Protein AF-I4B580-F1 (afdb_monomer_lite)

Sequence (87 aa):
MTTEPKQGDLFYQVVKDGNDTVMLTVKLQNYRPRPKFINLRRQGRLLQSIPLRDDFAWFSQLAVGKYEIELQNAGTTSGKRIDIHIV

Structure (mmCIF, N/CA/C/O backbone):
data_AF-I4B580-F1
#
_entry.id   AF-I4B580-F1
#
loop_
_atom_site.group_PDB
_atom_site.id
_atom_site.type_symbol
_atom_site.label_atom_id
_atom_site.label_alt_id
_atom_site.label_comp_id
_atom_site.label_asym_id
_atom_site.label_entity_id
_atom_site.label_seq_id
_atom_site.pdbx_PDB_ins_code
_atom_site.Cartn_x
_atom_site.Cartn_y
_atom_site.Cartn_z
_atom_site.occupancy
_atom_site.B_iso_or_equiv
_atom_site.auth_seq_id
_atom_site.auth_comp_id
_atom_site.auth_asym_id
_atom_site.auth_atom_id
_atom_site.pdbx_PDB_model_num
ATOM 1 N N . MET A 1 1 ? -12.191 18.972 -15.786 1.00 32.81 1 MET A N 1
ATOM 2 C CA . MET A 1 1 ? -10.787 19.071 -16.236 1.00 32.81 1 MET A CA 1
ATOM 3 C C . MET A 1 1 ? -10.103 17.767 -15.868 1.00 32.81 1 MET A C 1
ATOM 5 O O . MET A 1 1 ? -9.855 17.536 -14.694 1.00 32.81 1 MET A O 1
ATOM 9 N N . THR A 1 2 ? -9.913 16.865 -16.825 1.00 40.69 2 THR A N 1
ATOM 10 C CA . THR A 1 2 ? -9.173 15.614 -16.620 1.00 40.69 2 THR A CA 1
ATOM 11 C C . THR A 1 2 ? -7.690 15.924 -16.747 1.00 40.69 2 THR A C 1
ATOM 13 O O . THR A 1 2 ? -7.209 16.184 -17.845 1.00 40.69 2 THR A O 1
ATOM 16 N N . THR A 1 3 ? -6.981 15.984 -15.622 1.00 48.59 3 THR A N 1
ATOM 17 C CA . THR A 1 3 ? -5.518 16.072 -15.613 1.00 48.59 3 THR A CA 1
ATOM 18 C C . THR A 1 3 ? -4.956 14.831 -16.296 1.00 48.59 3 THR A C 1
ATOM 20 O O . THR A 1 3 ? -5.256 13.717 -15.865 1.00 48.59 3 THR A O 1
ATOM 23 N N . GLU A 1 4 ? -4.175 15.012 -17.360 1.00 49.62 4 GLU A N 1
ATOM 24 C CA . GLU A 1 4 ? -3.411 13.920 -17.966 1.00 49.62 4 GLU A CA 1
ATOM 25 C C . GLU A 1 4 ? -2.552 13.243 -16.883 1.00 49.62 4 GLU A C 1
ATOM 27 O O . GLU A 1 4 ? -1.941 13.953 -16.074 1.00 49.62 4 GLU A O 1
ATOM 32 N N . PRO A 1 5 ? -2.518 11.897 -16.819 1.00 50.66 5 PRO A N 1
ATOM 33 C CA . PRO A 1 5 ? -1.707 11.193 -15.836 1.00 50.66 5 PRO A CA 1
ATOM 34 C C . PRO A 1 5 ? -0.238 11.559 -16.051 1.00 50.66 5 PRO A C 1
ATOM 36 O O . PRO A 1 5 ? 0.333 11.322 -17.121 1.00 50.66 5 PRO A O 1
ATOM 39 N N . LYS A 1 6 ? 0.369 12.162 -15.030 1.00 55.59 6 LYS A N 1
ATOM 40 C CA . LYS A 1 6 ? 1.776 12.540 -15.039 1.00 55.59 6 LYS A CA 1
ATOM 41 C C . LYS A 1 6 ? 2.619 11.271 -14.917 1.00 55.59 6 LYS A C 1
ATOM 43 O O . LYS A 1 6 ? 2.223 10.256 -14.344 1.00 55.59 6 LYS A O 1
ATOM 48 N N . GLN A 1 7 ? 3.809 11.305 -15.503 1.00 56.34 7 GLN A N 1
ATOM 49 C CA . GLN A 1 7 ? 4.759 10.202 -15.407 1.00 56.34 7 GLN A CA 1
ATOM 50 C C . GLN A 1 7 ? 5.057 9.887 -13.927 1.00 56.34 7 GLN A C 1
ATOM 52 O O . GLN A 1 7 ? 5.441 10.777 -13.168 1.00 56.34 7 GLN A O 1
ATOM 57 N N . GLY A 1 8 ? 4.893 8.624 -13.513 1.00 62.34 8 GLY A N 1
ATOM 58 C CA . GLY A 1 8 ? 5.139 8.195 -12.130 1.00 62.34 8 GLY A CA 1
ATOM 59 C C . GLY A 1 8 ? 3.978 8.410 -11.149 1.00 62.34 8 GLY A C 1
ATOM 60 O O . GLY A 1 8 ? 4.219 8.526 -9.938 1.00 62.34 8 GLY A O 1
ATOM 61 N N . ASP A 1 9 ? 2.740 8.453 -11.639 1.00 75.31 9 ASP A N 1
ATOM 62 C CA . ASP A 1 9 ? 1.552 8.517 -10.791 1.00 75.31 9 ASP A CA 1
ATOM 63 C C . ASP A 1 9 ? 1.316 7.199 -10.034 1.00 75.31 9 ASP A C 1
ATOM 65 O O . ASP A 1 9 ? 1.458 6.089 -10.560 1.00 75.31 9 ASP A O 1
ATOM 69 N N . LEU A 1 10 ? 0.965 7.348 -8.756 1.00 83.94 10 LEU A N 1
ATOM 70 C CA . LEU A 1 10 ? 0.510 6.273 -7.884 1.00 83.94 10 LEU A CA 1
ATOM 71 C C . LEU A 1 10 ? -0.927 6.590 -7.503 1.00 83.94 10 LEU A C 1
ATOM 73 O O . LEU A 1 10 ? -1.198 7.609 -6.869 1.00 83.94 10 LEU A O 1
ATOM 77 N N . PHE A 1 11 ? -1.827 5.696 -7.881 1.00 85.94 11 PHE A N 1
ATOM 78 C CA . PHE A 1 11 ? -3.227 5.748 -7.503 1.00 85.94 11 PHE A CA 1
ATOM 79 C C . PHE A 1 11 ? -3.450 4.794 -6.350 1.00 85.94 11 PHE A C 1
ATOM 81 O O . PHE A 1 11 ? -2.929 3.677 -6.349 1.00 85.94 11 PHE A O 1
ATOM 88 N N . TYR A 1 12 ? -4.231 5.227 -5.374 1.00 87.69 12 TYR A N 1
ATOM 89 C CA . TYR A 1 12 ? -4.619 4.365 -4.278 1.00 87.69 12 TYR A CA 1
ATOM 90 C C . TYR A 1 12 ? -6.098 4.519 -3.968 1.00 87.69 12 TYR A C 1
ATOM 92 O O . TYR A 1 12 ? -6.689 5.581 -4.162 1.00 87.69 12 TYR A O 1
ATOM 100 N N . GLN A 1 13 ? -6.681 3.435 -3.477 1.00 88.12 13 GLN A N 1
ATOM 101 C CA . GLN A 1 13 ? -8.045 3.405 -2.986 1.00 88.12 13 GLN A CA 1
ATOM 102 C C . GLN A 1 13 ? -8.072 2.640 -1.671 1.00 88.12 13 GLN A C 1
ATOM 104 O O . GLN A 1 13 ? -7.500 1.555 -1.558 1.00 88.12 13 GLN A O 1
ATOM 109 N N . VAL A 1 14 ? -8.756 3.219 -0.692 1.00 87.50 14 VAL A N 1
ATOM 110 C CA . VAL A 1 14 ? -9.007 2.616 0.614 1.00 87.50 14 VAL A CA 1
ATOM 111 C C . VAL A 1 14 ? -10.464 2.168 0.648 1.00 87.50 14 VAL A C 1
ATOM 113 O O . VAL A 1 14 ? -11.356 2.950 0.324 1.00 87.50 14 VAL A O 1
ATOM 116 N N . VAL A 1 15 ? -10.709 0.915 1.021 1.00 86.88 15 VAL A N 1
ATOM 117 C CA . VAL A 1 15 ? -12.056 0.350 1.190 1.00 86.88 15 VAL A CA 1
ATOM 118 C C . VAL A 1 15 ? -12.171 -0.337 2.546 1.00 86.88 15 VAL A C 1
ATOM 120 O O . VAL A 1 15 ? -11.180 -0.854 3.055 1.00 86.88 15 VAL A O 1
ATOM 123 N N . LYS A 1 16 ? -13.367 -0.365 3.145 1.00 84.94 16 LYS A N 1
ATOM 124 C CA . LYS A 1 16 ? -13.598 -1.163 4.360 1.00 84.94 16 LYS A CA 1
ATOM 125 C C . LYS A 1 16 ? -13.433 -2.653 4.051 1.00 84.94 16 LYS A C 1
ATOM 127 O O . LYS A 1 16 ? -13.970 -3.138 3.062 1.00 84.94 16 LYS A O 1
ATOM 132 N N . ASP A 1 17 ? -12.710 -3.348 4.921 1.00 79.44 17 ASP A N 1
ATOM 133 C CA . ASP A 1 17 ? -12.322 -4.765 4.804 1.00 79.44 17 ASP A CA 1
ATOM 134 C C . ASP A 1 17 ? -12.734 -5.572 6.055 1.00 79.44 17 ASP A C 1
ATOM 136 O O . ASP A 1 17 ? -12.386 -6.734 6.222 1.00 79.44 17 ASP A O 1
ATOM 140 N N . GLY A 1 18 ? -13.470 -4.945 6.979 1.00 77.56 18 GLY A N 1
ATOM 141 C CA . GLY A 1 18 ? -13.959 -5.537 8.224 1.00 77.56 18 GLY A CA 1
ATOM 142 C C . GLY A 1 18 ? -14.614 -4.487 9.124 1.00 77.56 18 GLY A C 1
ATOM 143 O O . GLY A 1 18 ? -14.840 -3.354 8.691 1.00 77.56 18 GLY A O 1
ATOM 144 N N . ASN A 1 19 ? -14.917 -4.853 10.376 1.00 78.88 19 ASN A N 1
ATOM 145 C CA . ASN A 1 19 ? -15.541 -3.929 11.336 1.00 78.88 19 ASN A CA 1
ATOM 146 C C . ASN A 1 19 ? -14.662 -2.694 11.601 1.00 78.88 19 ASN A C 1
ATOM 148 O O . ASN A 1 19 ? -15.161 -1.575 11.511 1.00 78.88 19 ASN A O 1
ATOM 152 N N . ASP A 1 20 ? -13.359 -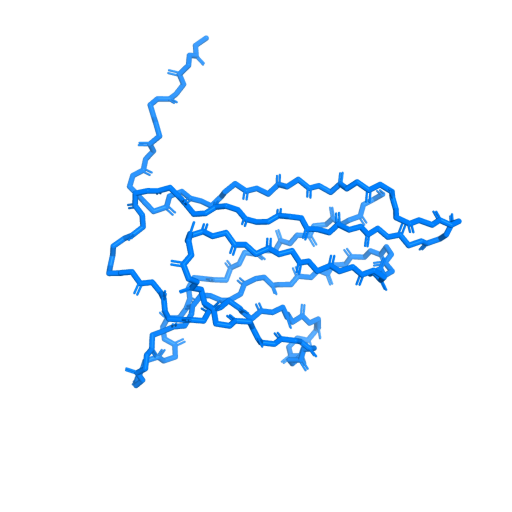2.909 11.824 1.00 83.56 20 ASP A N 1
ATOM 153 C CA . ASP A 1 20 ? -12.384 -1.857 12.173 1.00 83.56 20 ASP A CA 1
ATOM 154 C C . ASP A 1 20 ? -11.137 -1.864 11.270 1.00 83.56 20 ASP A C 1
ATOM 156 O O . ASP A 1 20 ? -10.117 -1.239 11.573 1.00 83.56 20 ASP A O 1
ATOM 160 N N . THR A 1 21 ? -11.199 -2.598 10.159 1.00 88.81 21 THR A N 1
ATOM 161 C CA . THR A 1 21 ? -10.082 -2.766 9.228 1.00 88.81 21 THR A CA 1
ATOM 162 C C . THR A 1 21 ? -10.419 -2.266 7.836 1.00 88.81 21 THR A C 1
ATOM 164 O O . THR A 1 21 ? -11.567 -2.301 7.383 1.00 88.81 21 THR A O 1
ATOM 167 N N . VAL A 1 22 ? -9.384 -1.834 7.126 1.00 89.62 22 VAL A N 1
ATOM 168 C CA . VAL A 1 22 ? -9.471 -1.429 5.728 1.00 89.62 22 VAL A CA 1
ATOM 169 C C . VAL A 1 22 ? -8.504 -2.221 4.860 1.00 89.62 22 VAL A C 1
ATOM 171 O O . VAL A 1 22 ? -7.480 -2.732 5.323 1.00 89.62 22 VAL A O 1
ATOM 174 N N . MET A 1 23 ? -8.817 -2.241 3.572 1.00 92.12 23 MET A N 1
ATOM 175 C CA . MET A 1 23 ? -7.940 -2.685 2.512 1.00 92.12 23 MET A CA 1
ATOM 176 C C . MET A 1 23 ? -7.475 -1.470 1.714 1.00 92.12 23 MET A C 1
ATOM 178 O O . MET A 1 23 ? -8.274 -0.667 1.229 1.00 92.12 23 MET A O 1
ATOM 182 N N . LEU A 1 24 ? -6.161 -1.352 1.566 1.00 91.31 24 LEU A N 1
ATOM 183 C CA . LEU A 1 24 ? -5.506 -0.383 0.706 1.00 91.31 24 LEU A CA 1
ATOM 184 C C . LEU A 1 24 ? -5.121 -1.073 -0.598 1.00 91.31 24 LEU A C 1
ATOM 186 O O . LEU A 1 24 ? -4.305 -1.990 -0.599 1.00 91.31 24 LEU A O 1
ATOM 190 N N . THR A 1 25 ? -5.654 -0.594 -1.712 1.00 91.38 25 THR A N 1
ATOM 191 C CA . THR A 1 25 ? -5.218 -0.994 -3.051 1.00 91.38 25 THR A CA 1
ATOM 192 C C . THR A 1 25 ? -4.354 0.103 -3.652 1.00 91.38 25 THR A C 1
ATOM 194 O O . THR A 1 25 ? -4.638 1.290 -3.486 1.00 91.38 25 THR A O 1
ATOM 197 N N . VAL A 1 26 ? -3.279 -0.288 -4.328 1.00 90.38 26 VAL A N 1
ATOM 198 C CA . VAL A 1 26 ? -2.314 0.620 -4.943 1.00 90.38 26 VAL A CA 1
ATOM 199 C C . VAL A 1 26 ? -2.066 0.184 -6.376 1.00 90.38 26 VAL A C 1
ATOM 201 O O . VAL A 1 26 ? -1.732 -0.971 -6.635 1.00 90.38 26 VAL A O 1
ATOM 204 N N . LYS A 1 27 ? -2.200 1.125 -7.307 1.00 90.19 27 LYS A N 1
ATOM 205 C CA . LYS A 1 27 ? -1.928 0.943 -8.729 1.00 90.19 27 LYS A CA 1
ATOM 206 C C . LYS A 1 27 ? -0.903 1.969 -9.190 1.00 90.19 27 LYS A C 1
ATOM 208 O O . LYS A 1 27 ? -1.061 3.170 -8.977 1.00 90.19 27 LYS A O 1
ATOM 213 N N . LEU A 1 28 ? 0.137 1.494 -9.852 1.00 88.00 28 LEU A N 1
ATOM 214 C CA . LEU A 1 28 ? 1.139 2.317 -10.506 1.00 88.00 28 LEU A CA 1
ATOM 215 C C . LEU A 1 28 ? 0.713 2.554 -11.951 1.00 88.00 28 LEU A C 1
ATOM 217 O O . LEU A 1 28 ? 0.306 1.625 -12.648 1.00 88.00 28 LEU A O 1
ATOM 221 N N . GLN A 1 29 ? 0.825 3.793 -12.418 1.00 85.25 29 GLN A N 1
ATOM 222 C CA . GLN A 1 29 ? 0.576 4.132 -13.813 1.00 85.25 29 GLN A CA 1
ATOM 223 C C . GLN A 1 29 ? 1.795 4.838 -14.390 1.00 85.25 29 GLN A C 1
ATOM 225 O O . GLN A 1 29 ? 2.308 5.797 -13.817 1.00 85.25 29 GLN A O 1
ATOM 230 N N . ASN A 1 30 ? 2.271 4.353 -15.539 1.00 80.62 30 ASN A N 1
ATOM 231 C CA . ASN A 1 30 ? 3.408 4.940 -16.253 1.00 80.62 30 ASN A CA 1
ATOM 232 C C . ASN A 1 30 ? 4.666 5.116 -15.371 1.00 80.62 30 ASN A C 1
ATOM 234 O O . ASN A 1 30 ? 5.446 6.049 -15.564 1.00 80.62 30 ASN A O 1
ATOM 238 N N . TYR A 1 31 ? 4.871 4.225 -14.391 1.00 77.88 31 TYR A N 1
ATOM 239 C CA . TYR A 1 31 ? 5.996 4.305 -13.461 1.00 77.88 31 TYR A CA 1
ATOM 240 C C . TYR A 1 31 ? 7.260 3.696 -14.089 1.00 77.88 31 TYR A C 1
ATOM 242 O O . TYR A 1 31 ? 7.303 2.509 -14.439 1.00 77.88 31 TYR A O 1
ATOM 250 N N . ARG A 1 32 ? 8.297 4.522 -14.270 1.00 77.88 32 ARG A N 1
ATOM 251 C CA . ARG A 1 32 ? 9.580 4.140 -14.878 1.00 77.88 32 ARG A CA 1
ATOM 252 C C . ARG A 1 32 ? 10.747 4.746 -14.078 1.00 77.88 32 ARG A C 1
ATOM 254 O O . ARG A 1 32 ? 10.687 5.935 -13.783 1.00 77.88 32 ARG A O 1
ATOM 261 N N . PRO A 1 33 ? 11.804 3.973 -13.760 1.00 80.88 33 PRO A N 1
ATOM 262 C CA . PRO A 1 33 ? 11.930 2.526 -13.968 1.00 80.88 33 PRO A CA 1
ATOM 263 C C . PRO A 1 33 ? 10.893 1.736 -13.151 1.00 80.88 33 PRO A C 1
ATOM 265 O O . PRO A 1 33 ? 10.463 2.183 -12.088 1.00 80.88 33 PRO A O 1
ATOM 268 N N . ARG A 1 34 ? 10.462 0.580 -13.676 1.00 82.25 34 ARG A N 1
ATOM 269 C CA . ARG A 1 34 ? 9.417 -0.247 -13.054 1.00 82.25 34 ARG A CA 1
ATOM 270 C C . ARG A 1 34 ? 9.892 -0.751 -11.681 1.00 82.25 34 ARG A C 1
ATOM 272 O O . ARG A 1 34 ? 10.878 -1.487 -11.670 1.00 82.25 34 ARG A O 1
ATOM 279 N N . PRO A 1 35 ? 9.211 -0.413 -10.569 1.00 86.75 35 PRO A N 1
ATOM 280 C CA . PRO A 1 35 ? 9.574 -0.899 -9.243 1.00 86.75 35 PRO A CA 1
ATOM 281 C C . PRO A 1 35 ? 9.438 -2.419 -9.162 1.00 86.75 35 PRO A C 1
ATOM 283 O O . PRO A 1 35 ? 8.509 -2.993 -9.730 1.00 86.75 35 PRO A O 1
ATOM 286 N N . LYS A 1 36 ? 10.348 -3.076 -8.439 1.00 88.56 36 LYS A N 1
ATOM 287 C CA . LYS A 1 36 ? 10.280 -4.526 -8.196 1.00 88.56 36 LYS A CA 1
ATOM 288 C C . LYS A 1 36 ? 9.423 -4.867 -6.984 1.00 88.56 36 LYS A C 1
ATOM 290 O O . LYS A 1 36 ? 8.796 -5.922 -6.965 1.00 88.56 36 LYS A O 1
ATOM 295 N N . PHE A 1 37 ? 9.395 -3.980 -5.994 1.00 90.31 37 PHE A N 1
ATOM 296 C CA . PHE A 1 37 ? 8.647 -4.170 -4.759 1.00 90.31 37 PHE A CA 1
ATOM 297 C C . PHE A 1 37 ? 7.855 -2.922 -4.398 1.00 90.31 37 PHE A C 1
ATOM 299 O O . PHE A 1 37 ? 8.267 -1.795 -4.685 1.00 90.31 37 PHE A O 1
ATOM 306 N N . ILE A 1 38 ? 6.736 -3.150 -3.723 1.00 91.50 38 ILE A N 1
ATOM 307 C CA . ILE A 1 38 ? 5.984 -2.137 -3.000 1.00 91.50 38 ILE A CA 1
ATOM 308 C C . ILE A 1 38 ? 5.966 -2.502 -1.522 1.00 91.50 38 ILE A C 1
ATOM 310 O O . ILE A 1 38 ? 5.552 -3.591 -1.121 1.00 91.50 38 ILE A O 1
ATOM 314 N N . ASN A 1 39 ? 6.453 -1.574 -0.717 1.00 92.12 39 ASN A N 1
ATOM 315 C CA . ASN A 1 39 ? 6.620 -1.717 0.712 1.00 92.12 39 ASN A CA 1
ATOM 316 C C . ASN A 1 39 ? 5.557 -0.871 1.409 1.00 92.12 39 ASN A C 1
ATOM 318 O O . ASN A 1 39 ? 5.464 0.331 1.163 1.00 92.12 39 ASN A O 1
ATOM 322 N N . LEU A 1 40 ? 4.790 -1.487 2.304 1.00 93.38 40 LEU A N 1
ATOM 323 C CA . LEU A 1 40 ? 3.939 -0.776 3.248 1.00 93.38 40 LEU A CA 1
ATOM 324 C C . LEU A 1 40 ? 4.711 -0.585 4.544 1.00 93.38 40 LEU A C 1
ATOM 326 O O . LEU A 1 40 ? 5.185 -1.553 5.149 1.00 93.38 40 LEU A O 1
ATOM 330 N N . ARG A 1 41 ? 4.809 0.659 4.999 1.00 93.25 41 ARG A N 1
ATOM 331 C CA . ARG A 1 41 ? 5.433 1.009 6.273 1.00 93.25 41 ARG A CA 1
ATOM 332 C C . ARG A 1 41 ? 4.470 1.794 7.148 1.00 93.25 41 ARG A C 1
ATOM 334 O O . ARG A 1 41 ? 3.504 2.390 6.676 1.00 93.25 41 ARG A O 1
ATOM 341 N N . ARG A 1 42 ? 4.762 1.808 8.443 1.00 91.31 42 ARG A N 1
ATOM 342 C CA . ARG A 1 42 ? 4.080 2.638 9.435 1.00 91.31 42 ARG A CA 1
ATOM 343 C C . ARG A 1 42 ? 5.106 3.141 10.433 1.00 91.31 42 ARG A C 1
ATOM 345 O O . ARG A 1 42 ? 5.813 2.330 11.026 1.00 91.31 42 ARG A O 1
ATOM 352 N N . GLN A 1 43 ? 5.191 4.461 10.603 1.00 88.88 43 GLN A N 1
ATOM 353 C CA . GLN A 1 43 ? 6.149 5.103 11.516 1.00 88.88 43 GLN A CA 1
ATOM 354 C C . GLN A 1 43 ? 7.593 4.631 11.257 1.00 88.88 43 GLN A C 1
ATOM 356 O O . GLN A 1 43 ? 8.315 4.239 12.171 1.00 88.88 43 GLN A O 1
ATOM 361 N N . GLY A 1 44 ? 7.991 4.562 9.984 1.00 86.06 44 GLY A N 1
ATOM 362 C CA . GLY A 1 44 ? 9.310 4.066 9.588 1.00 86.06 44 GLY A CA 1
ATOM 363 C C . GLY A 1 44 ? 9.528 2.550 9.708 1.00 86.06 44 GLY A C 1
ATOM 364 O O . GLY A 1 44 ? 10.524 2.060 9.175 1.00 86.06 44 GLY A O 1
ATOM 365 N N . ARG A 1 45 ? 8.618 1.766 10.302 1.00 91.19 45 ARG A N 1
ATOM 366 C CA . ARG A 1 45 ? 8.707 0.294 10.349 1.00 91.19 45 ARG A CA 1
ATOM 367 C C . ARG A 1 45 ? 8.114 -0.334 9.089 1.00 91.19 45 ARG A C 1
ATOM 369 O O . ARG A 1 45 ? 6.964 -0.064 8.759 1.00 91.19 45 ARG A O 1
ATOM 376 N N . LEU A 1 46 ? 8.867 -1.216 8.429 1.00 92.44 46 LEU A N 1
ATOM 377 C CA . LEU A 1 46 ? 8.347 -2.056 7.345 1.00 92.44 46 LEU A CA 1
ATOM 378 C C . LEU A 1 46 ? 7.322 -3.051 7.908 1.00 92.44 46 LEU A C 1
ATOM 380 O O . LEU A 1 46 ? 7.641 -3.813 8.821 1.00 92.44 46 LEU A O 1
ATOM 384 N N . LEU A 1 47 ? 6.102 -3.023 7.375 1.00 93.50 47 LEU A N 1
ATOM 385 C CA . LEU A 1 47 ? 5.028 -3.944 7.745 1.00 93.50 47 LEU A CA 1
ATOM 386 C C . LEU A 1 47 ? 4.928 -5.097 6.752 1.00 93.50 47 LEU A C 1
ATOM 388 O O . LEU A 1 47 ? 4.897 -6.254 7.157 1.00 93.50 47 LEU A O 1
ATOM 392 N N . GLN A 1 48 ? 4.880 -4.776 5.459 1.00 93.50 48 GLN A N 1
ATOM 393 C CA . GLN A 1 48 ? 4.751 -5.753 4.382 1.00 93.50 48 GLN A CA 1
ATOM 394 C C . GLN A 1 48 ? 5.566 -5.309 3.169 1.00 93.50 48 GLN A C 1
ATOM 396 O O . GLN A 1 48 ? 5.703 -4.115 2.907 1.00 93.50 48 GLN A O 1
ATOM 401 N N . SER A 1 49 ? 6.092 -6.279 2.427 1.00 92.50 49 SER A N 1
ATOM 402 C CA . SER A 1 49 ? 6.794 -6.068 1.162 1.00 92.50 49 SER A CA 1
ATOM 403 C C . SER A 1 49 ? 6.216 -7.024 0.130 1.00 92.50 49 SER A C 1
ATOM 405 O O . SER A 1 49 ? 6.228 -8.239 0.334 1.00 92.50 49 SER A O 1
ATOM 407 N N . ILE A 1 50 ? 5.665 -6.475 -0.949 1.00 91.69 50 ILE A N 1
ATOM 408 C CA . ILE A 1 50 ? 4.988 -7.241 -1.993 1.00 91.69 50 ILE A CA 1
ATOM 409 C C . ILE A 1 50 ? 5.779 -7.095 -3.298 1.00 91.69 50 ILE A C 1
ATOM 411 O O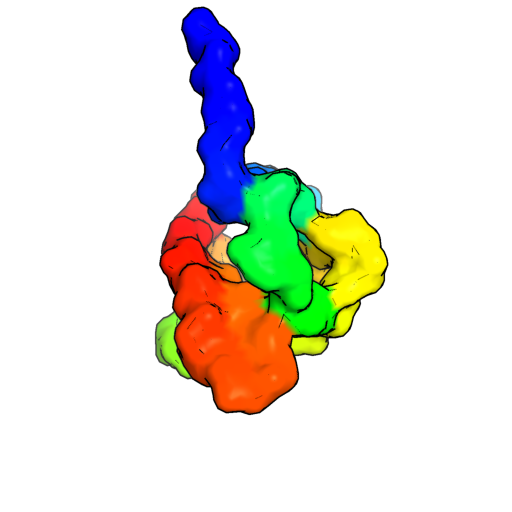 . ILE A 1 50 ? 6.051 -5.967 -3.719 1.00 91.69 50 ILE A O 1
ATOM 415 N N . PRO A 1 51 ? 6.153 -8.199 -3.971 1.00 90.75 51 PRO A N 1
ATOM 416 C CA . PRO A 1 51 ? 6.729 -8.126 -5.307 1.00 90.75 51 PRO A CA 1
ATOM 417 C C . PRO A 1 51 ? 5.675 -7.641 -6.313 1.00 90.75 51 PRO A C 1
ATOM 419 O O . PRO A 1 51 ? 4.597 -8.223 -6.431 1.00 90.75 51 PRO A O 1
ATOM 422 N N . LEU A 1 52 ? 5.993 -6.591 -7.068 1.00 87.00 52 LEU A N 1
ATOM 423 C CA . LEU A 1 52 ? 5.102 -6.020 -8.078 1.00 87.00 52 LEU A CA 1
ATOM 424 C C . LEU A 1 52 ? 5.166 -6.838 -9.373 1.00 87.00 52 LEU A C 1
ATOM 426 O O . LEU A 1 52 ? 6.169 -6.809 -10.086 1.00 87.00 52 LEU A O 1
ATOM 430 N N . ARG A 1 53 ? 4.082 -7.558 -9.687 1.00 80.38 53 ARG A N 1
ATOM 431 C CA . ARG A 1 53 ? 3.949 -8.343 -10.931 1.00 80.38 53 ARG A CA 1
ATOM 432 C C . ARG A 1 53 ? 3.203 -7.606 -12.038 1.00 80.38 53 ARG A C 1
ATOM 434 O O . ARG A 1 53 ? 3.666 -7.633 -13.175 1.00 80.38 53 ARG A O 1
ATOM 441 N N . ASP A 1 54 ? 2.147 -6.870 -11.686 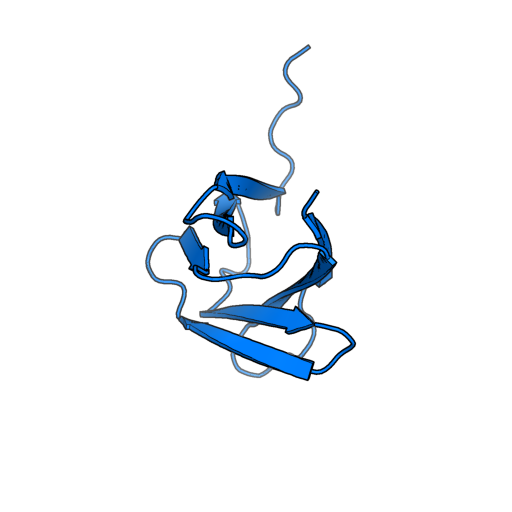1.00 82.25 54 ASP A N 1
ATOM 442 C CA . ASP A 1 54 ? 1.207 -6.242 -12.635 1.00 82.25 54 ASP A CA 1
ATOM 443 C C . ASP A 1 54 ? 0.968 -4.751 -12.347 1.00 82.25 54 ASP A C 1
ATOM 445 O O . ASP A 1 54 ? -0.116 -4.224 -12.577 1.00 82.25 54 ASP A O 1
ATOM 449 N N . ASP A 1 55 ? 1.977 -4.062 -11.800 1.00 86.81 55 ASP A N 1
ATOM 450 C CA . ASP A 1 55 ? 1.886 -2.640 -11.413 1.00 86.81 55 ASP A CA 1
ATOM 451 C C . ASP A 1 55 ? 0.775 -2.368 -1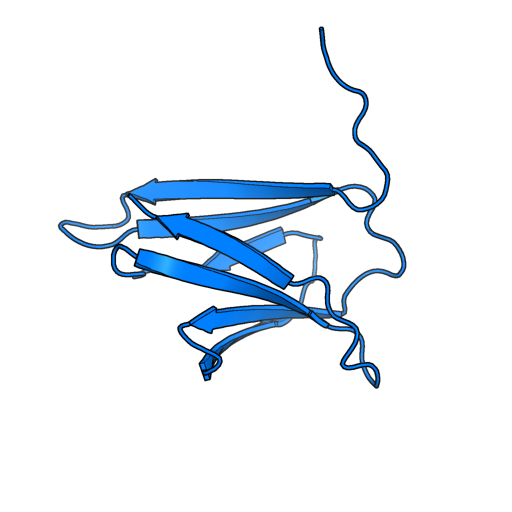0.377 1.00 86.81 55 ASP A C 1
ATOM 453 O O . ASP A 1 55 ? 0.327 -1.240 -10.194 1.00 86.81 55 ASP A O 1
ATOM 457 N N . PHE A 1 56 ? 0.353 -3.412 -9.665 1.00 89.19 56 PHE A N 1
ATOM 458 C CA . PHE A 1 56 ? -0.734 -3.397 -8.698 1.00 89.19 56 PHE A CA 1
ATOM 459 C C . PHE A 1 56 ? -0.361 -4.198 -7.449 1.00 89.19 56 PHE A C 1
ATOM 461 O O . PHE A 1 56 ? 0.316 -5.226 -7.539 1.00 89.19 56 PHE A O 1
ATOM 468 N N . ALA A 1 57 ? -0.832 -3.740 -6.291 1.00 91.81 57 ALA A N 1
ATOM 469 C CA . ALA A 1 57 ? -0.782 -4.472 -5.032 1.00 91.81 57 ALA A CA 1
ATOM 470 C C . ALA A 1 57 ? -1.934 -4.064 -4.113 1.00 91.81 57 ALA A C 1
ATOM 472 O O . ALA A 1 57 ? -2.515 -2.987 -4.252 1.00 91.81 57 ALA A O 1
ATOM 473 N N . TRP A 1 58 ? -2.234 -4.917 -3.140 1.00 92.12 58 TRP A N 1
ATOM 474 C CA . TRP A 1 58 ? -3.212 -4.635 -2.100 1.00 92.12 58 TRP A CA 1
ATOM 475 C C . TRP A 1 58 ? -2.695 -5.094 -0.738 1.00 92.12 58 TRP A C 1
ATOM 477 O O . TRP A 1 58 ? -1.934 -6.055 -0.640 1.00 92.12 58 TRP A O 1
ATOM 487 N N . PHE A 1 59 ? -3.118 -4.384 0.301 1.00 92.94 59 PHE A N 1
ATOM 488 C CA . PHE A 1 59 ? -2.783 -4.626 1.697 1.00 92.94 59 PHE A CA 1
ATOM 489 C C . PHE A 1 59 ? -4.089 -4.655 2.487 1.00 92.94 59 PHE A C 1
ATOM 491 O O . PHE A 1 59 ? -4.833 -3.678 2.463 1.00 92.94 59 PHE A O 1
ATOM 498 N N . SER A 1 60 ? -4.384 -5.767 3.151 1.00 91.88 60 SER A N 1
ATOM 499 C CA . SER A 1 60 ? -5.619 -5.984 3.917 1.00 91.88 60 SER A CA 1
ATOM 500 C C . SER A 1 60 ? -5.392 -5.849 5.417 1.00 91.88 60 SER A C 1
ATOM 502 O O . SER A 1 60 ? -4.251 -5.753 5.879 1.00 91.88 60 SER A O 1
ATOM 504 N N . GLN A 1 61 ? -6.490 -5.864 6.177 1.00 91.31 61 GLN A N 1
ATOM 505 C CA . GLN A 1 61 ? -6.472 -5.867 7.644 1.00 91.31 61 GLN A CA 1
ATOM 506 C C . GLN A 1 61 ? -5.707 -4.681 8.259 1.00 91.31 61 GLN A C 1
ATOM 508 O O . GLN A 1 61 ? -5.135 -4.781 9.346 1.00 91.31 61 GLN A O 1
ATOM 513 N N . LEU A 1 62 ? -5.682 -3.538 7.571 1.00 91.19 62 LEU A N 1
ATOM 514 C CA . LEU A 1 62 ? -5.010 -2.345 8.070 1.00 91.19 62 LEU A CA 1
ATOM 515 C C 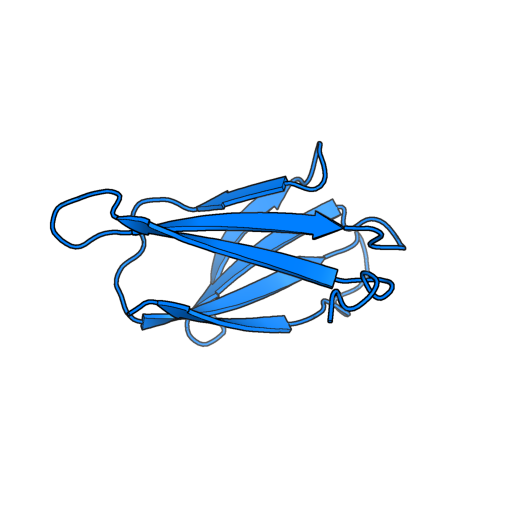. LEU A 1 62 ? -5.917 -1.612 9.054 1.00 91.19 62 LEU A C 1
ATOM 517 O O . LEU A 1 62 ? -7.084 -1.360 8.768 1.00 91.19 62 LEU A O 1
ATOM 521 N N . ALA A 1 63 ? -5.363 -1.217 10.197 1.00 90.19 63 ALA A N 1
ATOM 522 C CA . ALA A 1 63 ? -6.040 -0.298 11.107 1.00 90.19 63 ALA A CA 1
ATOM 523 C C . ALA A 1 63 ? -6.060 1.123 10.524 1.00 90.19 63 ALA A C 1
ATOM 525 O O . ALA A 1 63 ? -5.136 1.507 9.802 1.00 90.19 63 ALA A O 1
ATOM 526 N N . VAL A 1 64 ? -7.047 1.928 10.914 1.00 86.12 64 VAL A N 1
ATOM 527 C CA . VAL A 1 64 ? -7.101 3.371 10.622 1.00 86.12 64 VAL A CA 1
ATOM 528 C C . VAL A 1 64 ? -5.811 4.064 11.091 1.00 86.12 64 VAL A C 1
ATOM 530 O O . VAL A 1 64 ? -5.247 3.735 12.142 1.00 86.12 64 VAL A O 1
ATOM 533 N N . GLY A 1 65 ? -5.307 5.010 10.293 1.00 88.31 65 GLY A N 1
ATOM 534 C CA . GLY A 1 65 ? -4.101 5.769 10.619 1.00 88.31 65 GLY A CA 1
ATOM 535 C C . GLY A 1 65 ? -3.212 6.115 9.426 1.00 88.31 65 GLY A C 1
ATOM 536 O O . GLY A 1 65 ? -3.608 6.031 8.265 1.00 88.31 65 GLY A O 1
ATOM 537 N N . LYS A 1 66 ? -1.983 6.538 9.743 1.00 90.19 66 LYS A N 1
ATOM 538 C CA . LYS A 1 66 ? -0.978 6.979 8.768 1.00 90.19 66 LYS A CA 1
ATOM 539 C C . LYS A 1 66 ? -0.065 5.831 8.349 1.00 90.19 66 LYS A C 1
ATOM 541 O O . LYS A 1 66 ? 0.527 5.174 9.208 1.00 90.19 66 LYS A O 1
ATOM 546 N N . TYR A 1 67 ? 0.088 5.659 7.044 1.00 91.19 67 TYR A N 1
ATOM 547 C CA . TYR A 1 67 ? 0.963 4.676 6.417 1.00 91.19 67 TYR A CA 1
ATOM 548 C C . TYR A 1 67 ? 1.848 5.337 5.370 1.00 91.19 67 TYR A C 1
ATOM 550 O O . TYR A 1 67 ? 1.553 6.427 4.890 1.00 91.19 67 TYR A O 1
ATOM 558 N N . GLU A 1 68 ? 2.914 4.644 5.002 1.00 91.00 68 GLU A N 1
ATOM 559 C CA . GLU A 1 68 ? 3.844 5.056 3.963 1.00 91.00 68 GLU A CA 1
ATOM 560 C C . GLU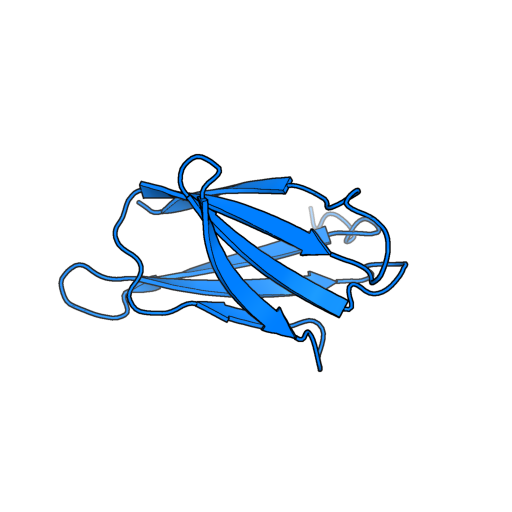 A 1 68 ? 3.920 3.941 2.916 1.00 91.00 68 GLU A C 1
ATOM 562 O O . GLU A 1 68 ? 4.175 2.783 3.258 1.00 91.00 68 GLU A O 1
ATOM 567 N N . ILE A 1 69 ? 3.730 4.284 1.644 1.00 90.62 69 ILE A N 1
ATOM 568 C CA . ILE A 1 69 ? 4.070 3.400 0.526 1.00 90.62 69 ILE A CA 1
ATOM 569 C C . ILE A 1 69 ? 5.453 3.768 0.020 1.00 90.62 69 ILE A C 1
ATOM 571 O O . ILE A 1 69 ? 5.694 4.920 -0.325 1.00 90.62 69 ILE A O 1
ATOM 575 N N . GLU A 1 70 ? 6.341 2.784 -0.047 1.00 89.62 70 GLU A N 1
ATOM 576 C CA . GLU A 1 70 ? 7.690 2.913 -0.585 1.00 89.62 70 GLU A CA 1
ATOM 577 C C . GLU A 1 70 ? 7.853 1.970 -1.785 1.00 89.62 70 GLU A C 1
ATOM 579 O O . GLU A 1 70 ? 7.630 0.765 -1.690 1.00 89.62 70 GLU A O 1
ATOM 584 N N . LEU A 1 71 ? 8.236 2.524 -2.934 1.00 88.12 71 LEU A N 1
ATOM 585 C CA . LEU A 1 71 ? 8.485 1.762 -4.161 1.00 88.12 71 LEU A CA 1
ATOM 586 C C . LEU A 1 71 ? 9.969 1.449 -4.292 1.00 88.12 71 LEU A C 1
ATOM 588 O O . LEU A 1 71 ? 10.771 2.371 -4.359 1.00 88.12 71 LEU A O 1
ATOM 592 N N . GLN A 1 72 ? 10.348 0.178 -4.370 1.00 85.00 72 GLN A N 1
ATOM 593 C CA . GLN A 1 72 ? 11.753 -0.221 -4.325 1.00 85.00 72 GLN A CA 1
ATOM 594 C C . GLN A 1 72 ? 12.198 -0.941 -5.601 1.00 85.00 72 GLN A C 1
ATOM 596 O O . GLN A 1 72 ? 11.523 -1.832 -6.123 1.00 85.00 72 GLN A O 1
ATOM 601 N N . ASN A 1 73 ? 13.391 -0.578 -6.074 1.00 80.81 73 ASN A N 1
ATOM 602 C CA . ASN A 1 73 ? 14.138 -1.294 -7.102 1.00 80.81 73 ASN A CA 1
ATOM 603 C C . ASN A 1 73 ? 15.302 -2.055 -6.460 1.00 80.81 73 ASN A C 1
ATOM 605 O O . ASN A 1 73 ? 15.868 -1.613 -5.462 1.00 80.81 73 ASN A O 1
ATOM 609 N N . ALA A 1 74 ? 15.666 -3.214 -7.015 1.00 65.31 74 ALA A N 1
ATOM 610 C CA . ALA A 1 74 ? 16.803 -3.976 -6.496 1.00 65.31 74 ALA A CA 1
ATOM 611 C C . ALA A 1 74 ? 18.076 -3.111 -6.551 1.00 65.31 74 ALA A C 1
ATOM 613 O O . ALA A 1 74 ? 18.501 -2.721 -7.635 1.00 65.31 74 ALA A O 1
ATOM 614 N N . GLY A 1 75 ? 18.651 -2.817 -5.382 1.00 62.00 75 GLY A N 1
ATOM 615 C CA . GLY A 1 75 ? 19.906 -2.072 -5.242 1.00 62.00 75 GLY A CA 1
ATOM 616 C C . GLY A 1 75 ? 19.779 -0.568 -4.974 1.00 62.00 75 GLY A C 1
ATOM 617 O O . GLY A 1 75 ? 20.798 0.059 -4.712 1.00 62.00 75 GLY A O 1
ATOM 618 N N . THR A 1 76 ? 18.578 0.024 -4.978 1.00 57.47 76 THR A N 1
ATOM 619 C CA . THR A 1 76 ? 18.393 1.448 -4.646 1.00 57.47 76 THR A CA 1
ATOM 620 C C . THR A 1 76 ? 17.290 1.662 -3.612 1.00 57.47 76 THR A C 1
ATOM 622 O O . THR A 1 76 ? 16.130 1.319 -3.817 1.00 57.47 76 THR A O 1
ATOM 625 N N . THR A 1 77 ? 17.656 2.295 -2.495 1.00 53.47 77 THR A N 1
ATOM 626 C CA . THR A 1 77 ? 16.750 2.793 -1.439 1.00 53.47 77 THR A CA 1
ATOM 627 C C . THR A 1 77 ? 16.006 4.067 -1.848 1.00 53.47 77 THR A C 1
ATOM 629 O O . THR A 1 77 ? 15.245 4.616 -1.055 1.00 53.47 77 THR A O 1
ATOM 632 N N . SER A 1 78 ? 16.230 4.559 -3.073 1.00 51.09 78 SER A N 1
ATOM 633 C CA . SER A 1 78 ? 15.531 5.708 -3.652 1.00 51.09 78 SER A CA 1
ATOM 634 C C . SER A 1 78 ? 14.115 5.289 -4.050 1.00 51.09 78 SER A C 1
ATOM 636 O O . SER A 1 78 ? 13.795 5.079 -5.219 1.00 51.09 78 SER A O 1
ATOM 638 N N . GLY A 1 79 ? 13.285 5.074 -3.035 1.00 60.31 79 GLY A N 1
ATOM 639 C CA . GLY A 1 79 ? 11.869 4.828 -3.199 1.00 60.31 79 GLY A CA 1
ATOM 640 C C . GLY A 1 79 ? 11.077 6.108 -3.033 1.00 60.31 79 GLY A C 1
ATOM 641 O O . GLY A 1 79 ? 11.331 6.904 -2.130 1.00 60.31 79 GLY A O 1
ATOM 642 N N . LYS A 1 80 ? 10.092 6.312 -3.908 1.00 69.75 80 LYS A N 1
ATOM 643 C CA . LYS A 1 80 ? 9.078 7.346 -3.703 1.00 69.75 80 LYS A CA 1
ATOM 644 C C . LYS A 1 80 ? 8.273 6.943 -2.475 1.00 69.75 80 LYS A C 1
ATOM 646 O O . LYS A 1 80 ? 7.708 5.850 -2.464 1.00 69.75 80 LYS A O 1
ATOM 651 N N . ARG A 1 81 ? 8.271 7.807 -1.458 1.00 74.25 81 ARG A N 1
ATOM 652 C CA . ARG A 1 81 ? 7.465 7.647 -0.250 1.00 74.25 81 ARG A CA 1
ATOM 653 C C . ARG A 1 81 ? 6.188 8.457 -0.391 1.00 74.25 81 ARG A C 1
ATOM 655 O O . ARG A 1 81 ? 6.248 9.637 -0.729 1.00 74.25 81 ARG A O 1
ATOM 662 N N . ILE A 1 82 ? 5.052 7.813 -0.170 1.00 76.31 82 ILE A N 1
ATOM 663 C CA . ILE A 1 82 ? 3.742 8.458 -0.226 1.00 76.31 82 ILE A CA 1
ATOM 664 C C . ILE A 1 82 ? 3.039 8.214 1.095 1.00 76.31 82 ILE A C 1
ATOM 666 O O . ILE A 1 82 ? 2.824 7.061 1.473 1.00 76.31 82 ILE A O 1
ATOM 670 N N . ASP A 1 83 ? 2.686 9.305 1.763 1.00 79.44 83 ASP A N 1
ATOM 671 C CA . ASP A 1 83 ? 1.903 9.264 2.987 1.00 79.44 83 ASP A CA 1
ATOM 672 C C . ASP A 1 83 ? 0.436 9.006 2.644 1.00 79.44 83 ASP A C 1
ATOM 674 O O . ASP A 1 83 ? -0.167 9.698 1.820 1.00 79.44 83 ASP A O 1
ATOM 678 N N . ILE A 1 84 ? -0.142 8.002 3.292 1.00 78.31 84 ILE A N 1
ATOM 679 C CA . ILE A 1 84 ? -1.541 7.620 3.150 1.00 78.31 84 ILE A CA 1
ATOM 680 C C . ILE A 1 84 ? -2.205 7.795 4.503 1.00 78.31 84 ILE A C 1
ATOM 682 O O . ILE A 1 84 ? -1.786 7.201 5.498 1.00 78.31 84 ILE A O 1
ATOM 686 N N . HIS A 1 85 ? -3.252 8.613 4.532 1.00 79.44 85 HIS A N 1
ATOM 687 C CA . HIS A 1 85 ? -4.106 8.768 5.697 1.00 79.44 85 HIS A CA 1
ATOM 688 C C . HIS A 1 85 ? -5.381 7.961 5.473 1.00 79.44 85 HIS A C 1
ATOM 690 O O . HIS A 1 85 ? -6.209 8.310 4.636 1.00 79.44 85 HIS A O 1
ATOM 696 N N . ILE A 1 86 ? -5.511 6.868 6.213 1.00 76.69 86 ILE A N 1
ATOM 697 C CA . ILE A 1 86 ? -6.717 6.047 6.256 1.00 76.69 86 ILE A CA 1
ATOM 698 C C . ILE A 1 86 ? -7.632 6.654 7.318 1.00 76.69 86 ILE A C 1
ATOM 700 O O . ILE A 1 86 ? -7.204 6.738 8.472 1.00 76.69 86 ILE A O 1
ATOM 704 N N . VAL A 1 87 ? -8.837 7.073 6.921 1.00 71.94 87 VAL A N 1
ATOM 705 C CA . VAL A 1 87 ? -9.902 7.625 7.781 1.00 71.94 87 VAL A CA 1
ATOM 706 C C . VAL A 1 87 ? -11.134 6.733 7.780 1.00 71.94 87 VAL A C 1
ATOM 708 O O . VAL A 1 87 ? -11.368 6.062 6.748 1.00 71.94 87 VAL A O 1
#

Organism: Turneriella parva (strain ATCC BAA-1111 / DSM 21527 / NCTC 11395 / H) (NCBI:txid869212)

Radius of gyration: 13.09 Å; chains: 1; bounding box: 35×27×30 Å

pLDDT: mean 81.09, std 13.73, range [32.81, 93.5]

Foldseek 3Di:
DDDDDDAFDKDWDWADPDPFKIKIKIATDNYPPPFQWKFKADPPHTDDIDGDDPRIDMDIRDGFAWIWIFGHHVPDSPTDIDIDGGD

Secondary structure (DSSP, 8-state):
--PPPPTTEEEEEEEE-SSSEEEEEEEEES-SSPPSEEEEEETTEEEEEEE-SSSEEEEEEEESEEEEEEEEBTTB--PPEEEEEE-

=== Feature glossary ===
Key to the feature types in this record:

Secondary structure (8-state, DSSP). Secondary structure is the local, repeating backbone conformation. DSSP classifies it into eight states by reading the hydrogen-bond network: three helix types (H, G, I), two β types (E, B), two non-regular types (T, S), and unstructured coil (-).

Backbone torsions (φ/ψ). Backbone dihedral angles. Every residue except chain termini has a φ (preceding-C → N → Cα → C) and a ψ (N → Cα → C → next-N). They are reported in degrees following the IUPAC sign convention. Secondary structure is essentially a statement about which (φ, ψ) basin each residue occupies.

Predicted aligned error. Predicted Aligned Error (PAE) is an AlphaFold confidence matrix: entry (i, j) is the expected error in the position of residue j, in ångströms, when the prediction is superimposed on the true structure at residue i. Low PAE within a block of residues means that block is internally rigid and well-predicted; high PAE between two blocks means their relative placement is uncertain even if each block individually is confident.

B-factor. B-factor (Debye–Waller factor) reflects atomic displacement in the crystal lattice. It is an experimental observable (units Å²), not a prediction; low values mean the atom is pinned down, high values mean it moves or is heterogeneous across the crystal.

Secondary structure (3-state, P-SEA). Three-state secondary structure (P-SEA) collapses the eight DSSP classes into helix (a), strand (b), and coil (c). P-SEA assigns these from Cα geometry alone — distances and angles — without requiring backbone oxygens, so it works on any Cα trace.

Sequence. Primary structure: the covalent order of the twenty standard amino acids along the backbone. Two proteins with the same sequence will (almost always) fold to the same structure; two with 30% identity often share a fold but not the details.

pLDDT. pLDDT is the predicted lDDT-Cα score: AlphaFold's confidence that the local environment of each residue (all inter-atomic distances within 15 Å) is correctly placed. It is a per-residue number between 0 and 100, with higher meaning more reliable.

InterPro / GO / CATH / organism. Functional annotations link the protein to curated databases. InterPro entries identify conserved domains and families by matching the sequence against member-database signatures (Pfam, PROSITE, CDD, …). Gene Ontology (GO) terms describe molecular function, biological process, and cellular component in a controlled vocabulary. CATH places the structure in a hierarchical fold classification (Class/Architecture/Topology/Homologous-superfamily). The organism is the source species.

Contact-map, Ramachandran, and PAE plots. Three diagnostic plots accompany the record. The Cα contact map visualizes the tertiary structure as a 2D adjacency matrix (8 Å cutoff, sequence-local contacts suppressed). The Ramachandran plot shows the distribution of backbone (φ, ψ) torsions, with points in the α and β basins reflecting secondary structure content. The PAE plot shows AlphaFold's inter-residue confidence as a color matrix.

mmCIF coordinates. The mmCIF table is the protein's shape written out atom by atom. For each backbone N, Cα, C, and carbonyl O, it records an (x, y, z) coordinate triple in Å plus the residue type, chain letter, and residue number.

Radius of gyration, Cα contacts, bounding box. Three whole-structure scalars: the radius of gyration (RMS distance of Cα from centroid, in Å), the count of Cα–Cα contacts (pairs closer than 8 Å and separated by more than four residues in sequence — i.e. tertiary, not local, contacts), and the bounding-box dimensions. Together they distinguish compact globular folds from extended fibres or disordered chains.

Foldseek 3Di. The Foldseek 3Di string encodes local tertiary geometry as a 20-letter alphabet — one character per residue — derived from the relative positions of nearby Cα atoms. Unlike the amino-acid sequence, 3Di is a direct function of the 3D structure, so two proteins with the same fold have similar 3Di strings even at low sequence identity.

Rendered structure images. Six rendered views show the 3D structure from the faces of a cube — i.e. along ±x, ±y, ±z. Rendering representation is drawn randomly per protein from cartoon (secondary-structure ribbons), sticks (backbone bonds), or molecular surface; coloring is either N→C rainbow (blue at the N-terminus through red at the C-terminus) or one color per chain.

Nearest PDB structures. The Foldseek neighbor list gives the closest experimentally determined structures in the PDB, ranked by structural alignment. TM-score near 1 means near-identical fold; near 0.3 means only rough topology match. This is how one finds what a novel AlphaFold prediction most resembles in the solved-structure universe.

Solvent-accessible surface area. SASA measures how much of the protein is reachable by solvent. It is computed by rolling a water-sized probe over the atomic surface and summing the exposed area (Å²). Per-residue SASA distinguishes core (buried, low SASA) from surface (exposed, high SASA) residues; total SASA is a whole-molecule size measure.